Protein AF-A0A923HZE9-F1 (afdb_monomer)

InterPro domains:
  IPR000160 GGDEF domain [PF00990] (1-44)
  IPR000160 GGDEF domain [PS50887] (1-51)
  IPR000160 GGDEF domain [TIGR00254] (1-45)
  IPR029787 Nucleotide cyclase [SSF55073] (2-46)
  IPR043128 Reverse transcriptase/Diguanylate cyclase domain [G3DSA:3.30.70.270] (1-50)

Foldseek 3Di:
DCVPPNPVVLVVVQVVVVVVQVVPDDPQWDKDADDSNDIDIGGHPDDDDDD

Mean predicted aligned error: 7.39 Å

Secondary structure (DSSP, 8-state):
-HHHH-HHHHHHHHHHHHHHHHHH-BTTEEEEE-SSS-EEEEETT------

Organism: NCBI:txid52693

Radius of gyration: 14.35 Å; Cα contacts (8 Å, |Δi|>4): 38; chains: 1; bounding box: 33×16×42 Å

Solvent-accessible surface area (backbone atoms only — not comparable to full-atom values): 3261 Å² total; per-residue (Å²): 108,48,90,80,65,38,63,68,54,48,52,50,51,54,52,52,52,50,54,56,40,55,74,65,40,51,103,47,28,52,56,49,76,78,52,97,90,42,70,48,78,47,66,63,87,74,74,90,74,85,128

Sequence (51 aa):
MNDLYGHHEGDRLIKGFACVLENISNDRIFAGRYGGDEFIIIVHGWRFRKI

Nearest PDB structures (foldseek):
  7shf-assembly1_B  TM=3.665E-01  e=7.302E+00  Homo sapiens
  7m2w-assembly1_H  TM=3.312E-01  e=6.796E+00  Saccharomyces cerevisiae S288C

pLDDT: mean 81.75, std 12.72, range [43.09, 93.81]

Structure (mmCIF, N/CA/C/O backbone):
data_AF-A0A923HZE9-F1
#
_entry.id   AF-A0A923HZE9-F1
#
loop_
_atom_site.group_PDB
_atom_site.id
_atom_site.type_symbol
_atom_site.label_atom_id
_atom_site.label_alt_id
_atom_site.label_comp_id
_atom_site.label_asym_id
_atom_site.label_entity_id
_atom_site.label_seq_id
_atom_site.pdbx_PDB_ins_code
_atom_site.Cartn_x
_atom_site.Cartn_y
_atom_site.Cartn_z
_atom_site.occupancy
_atom_site.B_iso_or_equiv
_atom_site.auth_seq_id
_atom_site.auth_com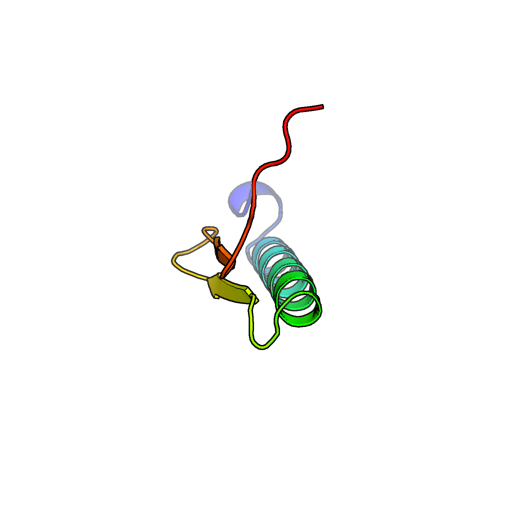p_id
_atom_site.auth_asym_id
_atom_site.auth_atom_id
_atom_site.pdbx_PDB_model_num
ATOM 1 N N . MET A 1 1 ? 19.568 1.237 -9.214 1.00 50.84 1 MET A N 1
ATOM 2 C CA . MET A 1 1 ? 18.936 -0.107 -9.172 1.00 50.84 1 MET A CA 1
ATOM 3 C C . MET A 1 1 ? 18.319 -0.458 -10.528 1.00 50.84 1 MET A C 1
ATOM 5 O O . MET A 1 1 ? 1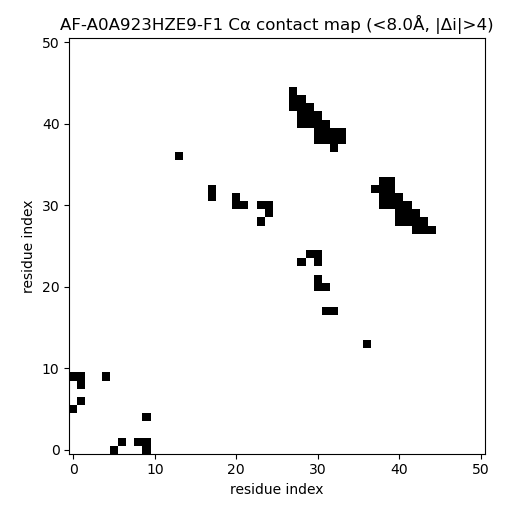8.715 -1.469 -11.092 1.00 50.84 1 MET A O 1
ATOM 9 N N . ASN A 1 2 ? 17.463 0.404 -11.098 1.00 43.09 2 ASN A N 1
ATOM 10 C CA . ASN A 1 2 ? 16.910 0.239 -12.456 1.00 43.09 2 ASN A CA 1
ATOM 11 C C . ASN A 1 2 ? 17.969 0.183 -13.572 1.00 43.09 2 ASN A C 1
ATOM 13 O O . ASN A 1 2 ? 17.789 -0.568 -14.524 1.00 43.09 2 ASN A O 1
ATOM 17 N N . ASP A 1 3 ? 19.101 0.873 -13.412 1.00 54.38 3 ASP A N 1
ATOM 18 C CA . ASP A 1 3 ? 20.195 0.846 -14.401 1.00 54.38 3 ASP A CA 1
ATOM 19 C C . ASP A 1 3 ? 21.054 -0.431 -14.346 1.00 54.38 3 ASP A C 1
ATOM 21 O O . ASP A 1 3 ? 21.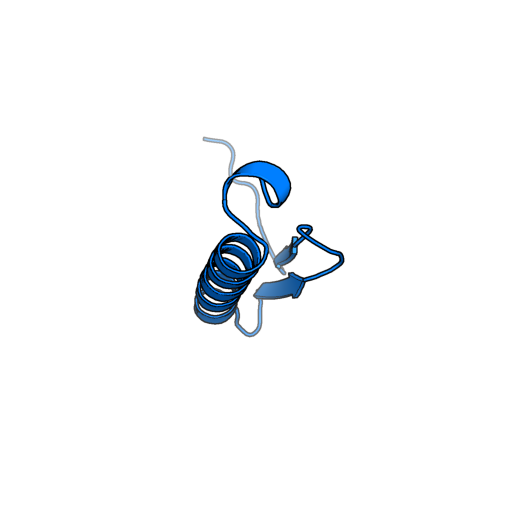825 -0.693 -15.262 1.00 54.38 3 ASP A O 1
ATOM 25 N N . LEU A 1 4 ? 20.934 -1.232 -13.275 1.00 53.81 4 LEU A N 1
ATOM 26 C CA . LEU A 1 4 ? 21.767 -2.4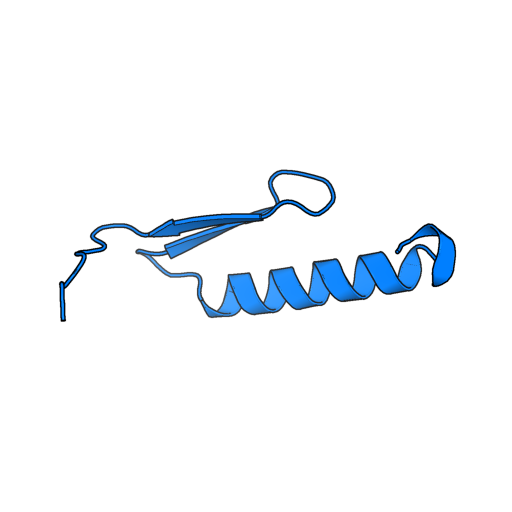21 -13.035 1.00 53.81 4 LEU A CA 1
ATOM 27 C C . LEU A 1 4 ? 21.026 -3.748 -13.291 1.00 53.81 4 LEU A C 1
ATOM 29 O O . LEU A 1 4 ? 21.667 -4.750 -13.583 1.00 53.81 4 LEU A O 1
ATOM 33 N N . TYR A 1 5 ? 19.692 -3.757 -13.175 1.00 57.78 5 TYR A N 1
ATOM 34 C CA . TYR A 1 5 ? 18.849 -4.961 -13.290 1.00 57.78 5 TYR A CA 1
ATOM 35 C C . TYR A 1 5 ? 17.731 -4.841 -14.346 1.00 57.78 5 TYR A C 1
ATOM 37 O O . TYR A 1 5 ? 16.991 -5.793 -14.578 1.00 57.78 5 TYR A O 1
ATOM 45 N N . GLY A 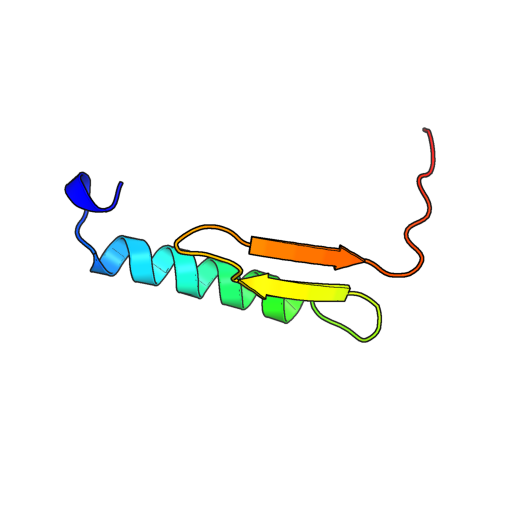1 6 ? 17.628 -3.692 -15.024 1.00 57.59 6 GLY A N 1
ATOM 46 C CA . GLY A 1 6 ? 16.602 -3.410 -16.027 1.00 57.59 6 GLY A CA 1
ATOM 47 C C . GLY A 1 6 ? 15.273 -2.943 -15.420 1.00 57.59 6 GLY A C 1
ATOM 48 O O . GLY A 1 6 ? 14.869 -3.366 -14.337 1.00 57.59 6 GLY A O 1
ATOM 49 N N . HIS A 1 7 ? 14.560 -2.074 -16.147 1.00 61.25 7 HIS A N 1
ATOM 50 C CA . HIS A 1 7 ? 13.288 -1.466 -15.718 1.00 61.25 7 HIS A CA 1
ATOM 51 C C . HIS A 1 7 ? 12.229 -2.479 -15.251 1.00 61.25 7 HIS A C 1
ATOM 53 O O . HIS A 1 7 ? 11.439 -2.184 -14.357 1.00 61.25 7 HIS A O 1
ATOM 59 N N . HIS A 1 8 ? 12.242 -3.691 -15.809 1.00 65.25 8 HIS A N 1
ATOM 60 C CA . HIS A 1 8 ? 11.291 -4.746 -15.466 1.00 65.25 8 HIS A CA 1
ATOM 61 C C 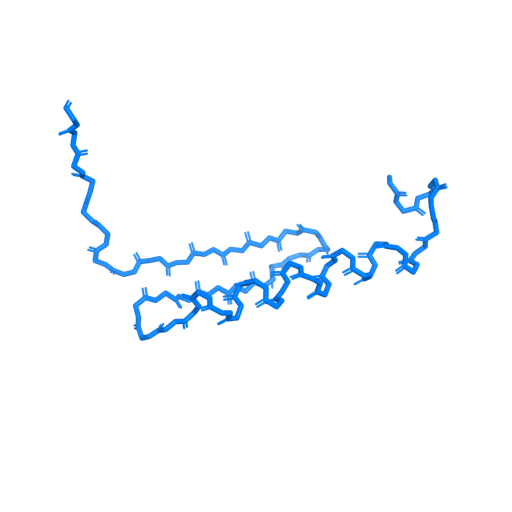. HIS A 1 8 ? 11.406 -5.234 -14.015 1.00 65.25 8 HIS A C 1
ATOM 63 O O . HIS A 1 8 ? 10.386 -5.576 -13.413 1.00 65.25 8 HIS A O 1
ATOM 69 N N . GLU A 1 9 ? 12.610 -5.253 -13.435 1.00 73.69 9 GLU A N 1
ATOM 70 C CA . GLU A 1 9 ? 12.787 -5.623 -12.023 1.00 73.69 9 GLU A CA 1
ATOM 71 C C . GLU A 1 9 ? 12.318 -4.511 -11.083 1.00 73.69 9 GLU A C 1
ATOM 73 O O . GLU A 1 9 ? 11.689 -4.787 -10.060 1.00 73.69 9 GLU A O 1
ATOM 78 N N . GLY A 1 10 ? 12.535 -3.251 -11.469 1.00 73.69 10 GLY A N 1
ATOM 79 C CA . GLY A 1 10 ? 11.984 -2.096 -10.758 1.00 73.69 10 GLY A CA 1
ATOM 80 C C . GLY A 1 10 ? 10.458 -2.127 -10.708 1.00 73.69 10 GLY A C 1
ATOM 81 O O . GLY A 1 10 ? 9.865 -1.978 -9.640 1.00 73.69 10 GLY A O 1
ATOM 82 N N . ASP A 1 11 ? 9.815 -2.420 -11.840 1.00 79.50 11 ASP A N 1
ATOM 83 C CA . ASP A 1 11 ? 8.358 -2.560 -11.916 1.00 79.50 11 ASP A CA 1
ATOM 84 C C . ASP A 1 11 ? 7.835 -3.724 -11.068 1.00 79.50 11 ASP A C 1
ATOM 86 O O . ASP A 1 11 ? 6.779 -3.601 -10.439 1.00 79.50 11 ASP A O 1
ATOM 90 N N . ARG A 1 12 ? 8.556 -4.854 -11.023 1.00 84.88 12 ARG A N 1
ATOM 91 C CA . ARG A 1 12 ? 8.206 -5.983 -10.146 1.00 84.88 12 ARG A CA 1
ATOM 92 C C . ARG A 1 12 ? 8.246 -5.583 -8.677 1.00 84.88 12 ARG A C 1
ATOM 94 O O . ARG A 1 12 ? 7.307 -5.898 -7.947 1.00 84.88 12 ARG A O 1
ATOM 101 N N . LEU A 1 13 ? 9.294 -4.877 -8.257 1.00 84.25 13 LEU A N 1
ATOM 102 C CA . LEU A 1 13 ? 9.451 -4.428 -6.876 1.00 84.25 13 LEU A CA 1
ATOM 103 C C . LEU A 1 13 ? 8.330 -3.457 -6.479 1.00 84.25 13 LEU A C 1
ATOM 105 O O . LEU A 1 13 ? 7.686 -3.650 -5.450 1.00 84.25 13 LEU A O 1
ATOM 109 N N . ILE A 1 14 ? 8.046 -2.466 -7.330 1.00 86.25 14 ILE A N 1
ATOM 110 C CA . ILE A 1 14 ? 6.981 -1.477 -7.108 1.00 86.25 14 ILE A CA 1
ATOM 111 C C . ILE A 1 14 ? 5.612 -2.163 -7.009 1.00 86.25 14 ILE A C 1
ATOM 113 O O . ILE A 1 14 ? 4.837 -1.851 -6.105 1.00 86.25 14 ILE A O 1
ATOM 117 N N . LYS A 1 15 ? 5.314 -3.123 -7.898 1.00 85.88 15 LYS A N 1
ATOM 118 C CA . LYS A 1 15 ? 4.060 -3.898 -7.857 1.00 85.88 15 LYS A CA 1
ATOM 119 C C . LYS A 1 15 ? 3.955 -4.766 -6.606 1.00 85.88 15 LYS A C 1
ATOM 121 O O . LYS A 1 15 ? 2.892 -4.816 -5.993 1.00 85.88 15 LYS A O 1
ATOM 126 N N . GLY A 1 16 ? 5.044 -5.426 -6.214 1.00 87.75 16 GLY A N 1
ATOM 127 C CA . GLY A 1 16 ? 5.089 -6.215 -4.984 1.00 87.75 16 GLY A CA 1
ATOM 128 C C . GLY A 1 16 ? 4.826 -5.350 -3.753 1.00 87.75 16 GLY A C 1
ATOM 129 O O . GLY A 1 16 ? 4.005 -5.706 -2.911 1.00 87.75 16 GLY A O 1
ATOM 130 N N . PHE A 1 17 ? 5.451 -4.174 -3.689 1.00 87.69 17 PHE A N 1
ATOM 131 C CA . PHE A 1 17 ? 5.249 -3.234 -2.592 1.00 87.69 17 PHE A CA 1
ATOM 132 C C . PHE A 1 17 ? 3.812 -2.700 -2.553 1.00 87.69 17 PHE A C 1
ATOM 134 O O . PHE A 1 17 ? 3.195 -2.689 -1.492 1.00 87.69 17 PHE A 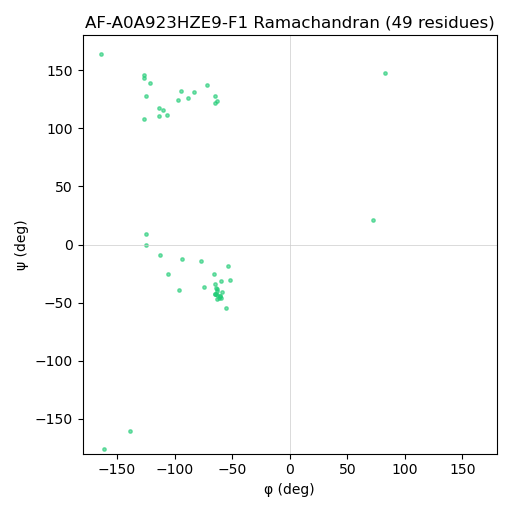O 1
ATOM 141 N N . ALA A 1 18 ? 3.236 -2.352 -3.708 1.00 87.56 18 ALA A N 1
ATOM 142 C CA . ALA A 1 18 ? 1.832 -1.952 -3.804 1.00 87.56 18 ALA A CA 1
ATOM 143 C C . ALA A 1 18 ? 0.874 -3.048 -3.301 1.00 87.56 18 ALA A C 1
ATOM 145 O O . ALA A 1 18 ? -0.051 -2.741 -2.557 1.00 87.56 18 ALA A O 1
ATOM 146 N N . CYS A 1 19 ? 1.131 -4.321 -3.621 1.00 89.81 19 CYS A N 1
ATOM 147 C CA . CYS A 1 19 ? 0.329 -5.442 -3.122 1.00 89.81 19 CYS A CA 1
ATOM 148 C C . CYS A 1 19 ? 0.414 -5.580 -1.592 1.00 89.81 19 CYS A C 1
ATOM 150 O O . CYS A 1 19 ? -0.590 -5.822 -0.922 1.00 89.81 19 CYS A O 1
ATOM 152 N N . VAL A 1 20 ? 1.596 -5.382 -1.002 1.00 89.81 20 VAL A N 1
ATOM 153 C CA . VAL A 1 20 ? 1.743 -5.357 0.464 1.00 89.81 20 VAL A CA 1
ATOM 154 C C . VAL A 1 20 ? 0.947 -4.198 1.071 1.00 89.81 20 VAL A C 1
ATOM 156 O O . VAL A 1 20 ? 0.248 -4.399 2.063 1.00 89.81 20 VAL A O 1
ATOM 159 N N . LEU A 1 21 ? 1.013 -3.008 0.466 1.00 88.19 21 LEU A N 1
ATOM 160 C CA . LEU A 1 21 ? 0.269 -1.830 0.919 1.00 88.19 21 LEU A CA 1
ATOM 161 C C . LEU A 1 21 ? -1.252 -2.012 0.820 1.00 88.19 21 LEU A C 1
ATOM 163 O O . LEU A 1 21 ? -1.987 -1.570 1.703 1.00 88.19 21 LEU A O 1
ATOM 167 N N . GLU A 1 22 ? -1.728 -2.692 -0.219 1.00 88.31 22 GLU A N 1
ATOM 168 C CA . GLU A 1 22 ? -3.143 -3.025 -0.390 1.00 88.31 22 GLU A CA 1
ATOM 169 C C . GLU A 1 22 ? -3.629 -3.970 0.718 1.00 88.31 22 GLU A C 1
ATOM 171 O O . GLU A 1 22 ? -4.666 -3.724 1.326 1.00 88.31 22 GLU A O 1
ATOM 176 N N . ASN A 1 23 ? -2.828 -4.978 1.078 1.00 89.88 23 ASN A N 1
ATOM 177 C CA . ASN A 1 23 ? -3.168 -5.925 2.145 1.00 89.88 23 ASN A CA 1
ATOM 178 C C . ASN A 1 23 ? -3.241 -5.294 3.547 1.00 89.88 23 ASN A C 1
ATOM 180 O O . ASN A 1 23 ? -3.920 -5.829 4.423 1.00 89.88 23 ASN A O 1
ATOM 184 N N . ILE A 1 24 ? -2.535 -4.185 3.788 1.00 87.44 24 ILE A N 1
ATOM 185 C CA . ILE A 1 24 ? -2.600 -3.462 5.071 1.00 87.44 24 ILE A CA 1
ATOM 186 C C . ILE A 1 24 ? -3.635 -2.330 5.067 1.00 87.44 24 ILE A C 1
ATOM 188 O O . ILE A 1 24 ? -3.941 -1.788 6.132 1.00 87.44 24 ILE A O 1
ATOM 192 N N . SER A 1 25 ? -4.156 -1.959 3.894 1.00 88.25 25 SER A N 1
ATOM 193 C CA . SER A 1 25 ? -5.130 -0.878 3.753 1.00 88.25 25 SER A CA 1
ATOM 194 C C . SER A 1 25 ? -6.487 -1.297 4.314 1.00 88.25 25 SER A C 1
ATOM 196 O O . SER A 1 25 ? -6.946 -2.422 4.132 1.00 88.25 25 SER A O 1
ATOM 198 N N . ASN A 1 26 ? -7.126 -0.389 5.043 1.00 90.81 26 ASN A N 1
ATOM 199 C CA . ASN A 1 26 ? -8.455 -0.574 5.630 1.00 90.81 26 ASN A CA 1
ATOM 200 C C . ASN A 1 26 ? -9.059 0.795 5.979 1.00 90.81 26 ASN A C 1
ATOM 202 O O . ASN A 1 26 ? -8.427 1.824 5.753 1.00 90.81 26 ASN A O 1
ATOM 206 N N . ASP A 1 27 ? -10.240 0.824 6.601 1.00 92.31 27 ASP A N 1
ATOM 207 C CA . ASP A 1 27 ? -10.951 2.060 6.978 1.00 92.31 27 ASP A CA 1
ATOM 208 C C . ASP A 1 27 ? -10.122 3.058 7.814 1.00 92.31 27 ASP A C 1
ATOM 210 O O . ASP A 1 27 ? -10.477 4.232 7.921 1.00 92.31 27 ASP A O 1
ATOM 214 N N . ARG A 1 28 ? -9.027 2.613 8.444 1.00 92.00 28 ARG A N 1
ATOM 215 C CA . ARG A 1 28 ? -8.124 3.450 9.249 1.00 92.00 28 ARG A CA 1
ATOM 216 C C . ARG A 1 28 ? -6.738 3.618 8.641 1.00 92.00 28 ARG A C 1
ATOM 218 O O . ARG A 1 28 ? -5.953 4.394 9.183 1.00 92.00 28 ARG A O 1
ATOM 225 N N . ILE A 1 29 ? -6.407 2.883 7.587 1.00 91.38 29 ILE A N 1
ATOM 226 C CA . ILE A 1 29 ? -5.080 2.873 6.975 1.00 91.38 29 ILE A CA 1
ATOM 227 C C . ILE A 1 29 ? -5.249 3.153 5.490 1.00 91.38 29 ILE A C 1
ATOM 229 O O . ILE A 1 29 ? -5.699 2.294 4.737 1.00 91.38 29 ILE A O 1
ATOM 233 N N . PHE A 1 30 ? -4.852 4.353 5.080 1.00 92.12 30 PHE A N 1
ATOM 234 C CA . PHE A 1 30 ? -4.728 4.712 3.675 1.00 92.12 30 PHE A CA 1
ATOM 235 C C . PHE A 1 30 ? -3.269 4.544 3.255 1.00 92.12 30 PHE A C 1
ATOM 237 O O . PHE A 1 30 ? -2.388 5.150 3.863 1.00 92.12 30 PHE A O 1
ATOM 244 N N . ALA A 1 31 ? -3.008 3.746 2.224 1.00 91.62 31 ALA A N 1
ATOM 245 C CA . ALA A 1 31 ? -1.679 3.596 1.648 1.00 91.62 31 ALA A CA 1
ATOM 246 C C . ALA A 1 31 ? -1.710 3.852 0.138 1.00 91.62 31 ALA A C 1
ATOM 248 O O . ALA A 1 31 ? -2.663 3.485 -0.547 1.00 91.62 31 ALA A O 1
ATOM 249 N N . GLY A 1 32 ? -0.662 4.481 -0.389 1.00 88.44 32 GLY A N 1
ATOM 250 C CA . GLY A 1 32 ? -0.591 4.815 -1.807 1.00 88.44 32 GLY A CA 1
ATOM 251 C C . GLY A 1 32 ? 0.815 5.161 -2.277 1.00 88.44 32 GLY A C 1
ATOM 252 O O . GLY A 1 32 ? 1.713 5.431 -1.480 1.00 88.44 32 GLY A O 1
ATOM 253 N N . ARG A 1 33 ? 1.001 5.152 -3.598 1.00 89.62 33 ARG A N 1
ATOM 254 C CA . ARG A 1 33 ? 2.234 5.591 -4.261 1.00 89.62 33 ARG A CA 1
ATOM 255 C C . ARG A 1 33 ? 2.152 7.091 -4.537 1.00 89.62 33 ARG A C 1
ATOM 257 O O . ARG A 1 33 ? 1.194 7.540 -5.159 1.00 89.62 33 ARG A O 1
ATOM 264 N N . TYR A 1 34 ? 3.147 7.842 -4.077 1.00 88.38 34 TYR A N 1
ATOM 265 C CA . TYR A 1 34 ? 3.229 9.293 -4.265 1.00 88.38 34 TYR A CA 1
ATOM 266 C C . TYR A 1 34 ? 4.105 9.674 -5.463 1.00 88.38 34 TYR A C 1
ATOM 268 O O . TYR A 1 34 ? 3.751 10.571 -6.223 1.00 88.38 34 TYR A O 1
ATOM 276 N N . GLY A 1 35 ? 5.211 8.952 -5.662 1.00 84.62 35 GLY A N 1
ATOM 277 C CA . GLY A 1 35 ? 6.211 9.237 -6.692 1.00 84.62 35 GLY A CA 1
ATOM 278 C C . GLY A 1 35 ? 6.729 7.976 -7.381 1.00 84.62 35 GLY A C 1
ATOM 279 O O . GLY A 1 35 ? 6.092 6.921 -7.358 1.00 84.62 35 GLY A O 1
ATOM 280 N N . GLY A 1 36 ? 7.898 8.071 -8.019 1.00 80.94 36 GLY A N 1
ATOM 281 C CA . GLY A 1 36 ? 8.512 6.955 -8.747 1.00 80.94 36 GLY A CA 1
ATOM 282 C C . GLY A 1 36 ? 8.695 5.715 -7.867 1.00 80.94 36 GLY A C 1
ATOM 283 O O . GLY A 1 36 ? 8.167 4.651 -8.176 1.00 80.94 36 GLY A O 1
ATOM 284 N N . ASP A 1 37 ? 9.366 5.862 -6.741 1.00 82.88 37 ASP A N 1
ATOM 285 C CA . ASP A 1 37 ? 9.637 4.815 -5.752 1.00 82.88 37 ASP A CA 1
ATOM 286 C C . ASP A 1 37 ? 9.164 5.208 -4.340 1.00 82.88 37 ASP A C 1
ATOM 288 O O . ASP A 1 37 ? 9.415 4.500 -3.367 1.00 82.88 37 ASP A O 1
ATOM 292 N N . GLU A 1 38 ? 8.430 6.316 -4.231 1.00 88.25 38 GLU A N 1
ATOM 293 C CA . GLU A 1 38 ? 7.949 6.877 -2.971 1.00 88.25 38 GLU A CA 1
ATOM 294 C C . GLU A 1 38 ? 6.524 6.409 -2.647 1.00 88.25 38 GLU A C 1
ATOM 296 O O . GLU A 1 38 ? 5.607 6.513 -3.472 1.00 88.25 38 GLU A O 1
ATOM 301 N N . PHE A 1 39 ? 6.318 5.963 -1.407 1.00 90.12 39 PHE A N 1
ATOM 302 C CA . PHE A 1 39 ? 5.031 5.501 -0.889 1.00 90.12 39 PHE A CA 1
ATOM 303 C C . PHE A 1 39 ? 4.667 6.228 0.405 1.00 90.12 39 PHE A C 1
ATOM 305 O O . PHE A 1 39 ? 5.533 6.538 1.223 1.00 90.12 39 PHE A O 1
ATOM 312 N N . ILE A 1 40 ? 3.373 6.473 0.601 1.00 91.50 40 ILE A N 1
ATOM 313 C CA . ILE A 1 40 ? 2.821 7.155 1.773 1.00 91.50 40 ILE A CA 1
ATOM 314 C C . ILE A 1 40 ? 1.817 6.232 2.457 1.00 91.50 40 ILE A C 1
ATOM 316 O O . ILE A 1 40 ? 1.009 5.581 1.794 1.00 91.50 40 ILE A O 1
ATOM 320 N N . ILE A 1 41 ? 1.855 6.213 3.791 1.00 92.25 41 ILE A N 1
ATOM 321 C CA . ILE A 1 41 ? 0.864 5.554 4.641 1.00 92.25 41 ILE A CA 1
ATOM 322 C C . ILE A 1 41 ? 0.324 6.583 5.633 1.00 92.25 41 ILE A C 1
ATOM 324 O O . ILE A 1 41 ? 1.086 7.233 6.348 1.00 92.25 41 ILE A O 1
ATOM 328 N N . ILE A 1 42 ? -0.997 6.704 5.695 1.00 92.38 42 ILE A N 1
ATOM 329 C CA . ILE A 1 42 ? -1.720 7.535 6.652 1.00 92.38 42 ILE A CA 1
ATOM 330 C C . ILE A 1 42 ? -2.500 6.599 7.569 1.00 92.38 42 ILE A C 1
ATOM 332 O O . ILE A 1 42 ? -3.382 5.868 7.120 1.00 92.38 42 ILE A O 1
ATOM 336 N N . VAL A 1 43 ? -2.176 6.631 8.862 1.00 93.81 43 VAL A N 1
ATOM 337 C CA . VAL A 1 43 ? -2.829 5.806 9.886 1.00 93.81 43 VAL A CA 1
ATOM 338 C C . VAL A 1 43 ? -3.677 6.690 10.788 1.00 93.81 43 VAL A C 1
ATOM 340 O O . VAL A 1 43 ? -3.165 7.536 11.524 1.00 93.81 43 VAL A O 1
ATOM 34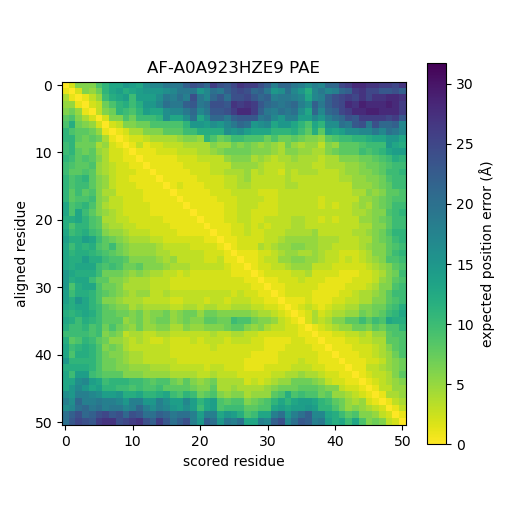3 N N . HIS A 1 44 ? -4.985 6.474 10.762 1.00 92.81 44 HIS A N 1
ATOM 344 C CA . HIS A 1 44 ? -5.934 7.223 11.566 1.00 92.81 44 HIS A CA 1
ATOM 345 C C . HIS A 1 44 ? -6.040 6.646 12.984 1.00 92.81 44 HIS A C 1
ATOM 347 O O . HIS A 1 44 ? -6.225 5.444 13.181 1.00 92.81 44 HIS A O 1
ATOM 353 N N . GLY A 1 45 ? -5.955 7.514 13.996 1.00 88.69 45 GLY A N 1
ATOM 354 C CA . GLY A 1 45 ? -6.079 7.113 15.402 1.00 88.69 45 GLY A CA 1
ATOM 355 C C . GLY A 1 45 ? -4.880 6.333 15.950 1.00 88.69 45 GLY A C 1
ATOM 356 O O . GLY A 1 45 ? -5.017 5.627 16.951 1.00 88.69 45 GLY A O 1
ATOM 357 N N . TRP A 1 46 ? -3.708 6.443 15.315 1.00 86.69 46 TRP A N 1
ATOM 358 C CA . TRP A 1 46 ? -2.488 5.841 15.840 1.00 86.69 46 TRP A CA 1
ATOM 359 C C . TRP A 1 46 ? -2.126 6.465 17.190 1.00 86.69 46 TRP A C 1
ATOM 361 O O . TRP A 1 46 ? -1.975 7.681 17.314 1.00 86.69 46 TRP A O 1
ATOM 371 N N . ARG A 1 47 ? -1.991 5.623 18.219 1.00 85.44 47 ARG A N 1
ATOM 372 C CA . ARG A 1 47 ? -1.612 6.052 19.565 1.00 85.44 47 ARG A CA 1
ATOM 373 C C . ARG A 1 47 ? -0.245 5.486 19.897 1.00 85.44 47 ARG A C 1
ATOM 375 O O . ARG A 1 47 ? -0.101 4.281 20.095 1.00 85.44 47 ARG A O 1
ATOM 382 N N . PHE A 1 48 ? 0.751 6.361 19.973 1.00 82.12 48 PHE A N 1
ATOM 383 C CA . PHE A 1 48 ? 2.089 5.965 20.381 1.00 82.12 48 PHE A CA 1
ATOM 384 C C . PHE A 1 48 ? 2.058 5.485 21.833 1.00 82.12 48 PHE A C 1
ATOM 386 O O . PHE A 1 48 ? 1.640 6.217 22.734 1.00 82.12 48 PHE A O 1
ATOM 393 N N . ARG A 1 49 ? 2.485 4.245 22.066 1.00 81.25 49 ARG A N 1
ATOM 394 C CA . ARG A 1 49 ? 2.668 3.703 23.411 1.00 81.25 49 ARG A CA 1
ATOM 395 C C . ARG A 1 49 ? 4.169 3.627 23.659 1.00 81.25 49 ARG A C 1
ATOM 397 O O . ARG A 1 49 ? 4.848 2.846 23.002 1.00 81.25 49 ARG A O 1
ATOM 404 N N . LYS A 1 50 ? 4.683 4.465 24.565 1.00 70.88 50 LYS A N 1
ATOM 405 C CA . LYS A 1 50 ? 6.040 4.280 25.095 1.00 70.88 50 LYS A CA 1
ATOM 406 C C . LYS A 1 50 ? 6.061 2.962 25.870 1.00 70.88 50 LYS A C 1
ATOM 408 O O . LYS A 1 50 ? 5.159 2.727 26.675 1.00 70.88 50 LYS A O 1
ATOM 413 N N . ILE A 1 51 ? 7.029 2.113 25.531 1.00 70.94 51 ILE A N 1
ATOM 414 C CA . ILE A 1 51 ? 7.417 0.926 26.302 1.00 70.94 51 ILE A CA 1
ATOM 415 C C . ILE A 1 51 ? 8.105 1.407 27.578 1.00 70.94 51 ILE A C 1
ATOM 417 O O . ILE A 1 51 ? 8.842 2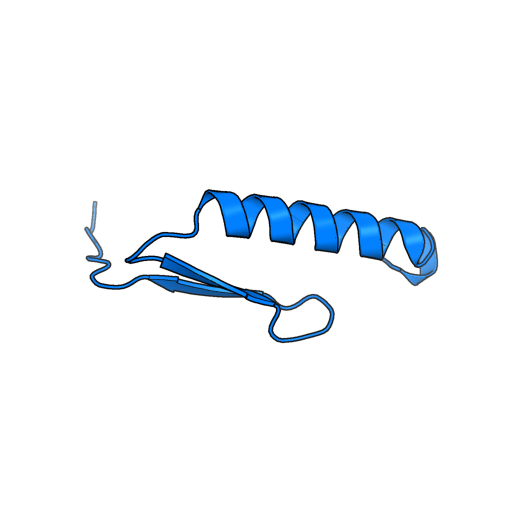.417 27.477 1.00 70.94 51 ILE A O 1
#